Protein AF-A0A6N7L1W8-F1 (afdb_monomer_lite)

pLDDT: mean 88.59, std 8.12, range [58.44, 97.5]

Sequence (65 aa):
MPALPSCLLEPLWDQFAALLPTRPEFAVSHPLGCHRRRIPDRTVFEHAVLALVHGFGYERISTPG

Structure (mmCIF, N/CA/C/O backbone):
data_AF-A0A6N7L1W8-F1
#
_entry.id   AF-A0A6N7L1W8-F1
#
loop_
_atom_site.group_PDB
_atom_site.id
_atom_site.type_symbol
_atom_site.label_atom_id
_atom_site.label_alt_id
_atom_site.label_comp_id
_atom_site.label_asym_id
_atom_site.label_entity_id
_atom_site.label_seq_id
_atom_site.pdbx_PDB_ins_code
_atom_site.Cartn_x
_atom_site.Cartn_y
_atom_site.Cartn_z
_atom_site.occupancy
_atom_site.B_iso_or_equiv
_atom_site.auth_seq_id
_atom_site.auth_comp_id
_atom_site.auth_asym_id
_atom_site.auth_atom_id
_atom_site.pdbx_PDB_model_num
ATOM 1 N N . MET A 1 1 ? 17.000 -3.308 -14.331 1.00 58.44 1 MET A N 1
ATOM 2 C CA . MET A 1 1 ? 15.611 -3.699 -14.019 1.00 58.44 1 MET A CA 1
ATOM 3 C C . MET A 1 1 ? 14.728 -3.148 -15.123 1.00 58.44 1 MET A C 1
ATOM 5 O O . MET A 1 1 ? 14.759 -1.936 -15.301 1.00 58.44 1 MET A O 1
ATOM 9 N N . PRO A 1 2 ? 14.049 -3.978 -15.932 1.00 62.38 2 PRO A N 1
ATOM 10 C CA . PRO A 1 2 ? 13.111 -3.460 -16.924 1.00 62.38 2 PRO A CA 1
ATOM 11 C C . PRO A 1 2 ? 11.955 -2.758 -16.203 1.00 62.38 2 PRO A C 1
ATOM 13 O O . PRO A 1 2 ? 11.384 -3.308 -15.263 1.00 62.38 2 PRO A O 1
ATOM 16 N N . ALA A 1 3 ? 11.645 -1.531 -16.615 1.00 71.62 3 ALA A N 1
ATOM 17 C CA . ALA A 1 3 ? 10.502 -0.800 -16.087 1.00 71.62 3 ALA A CA 1
ATOM 18 C C . ALA A 1 3 ? 9.214 -1.405 -16.664 1.00 71.62 3 ALA A C 1
ATOM 20 O O . ALA A 1 3 ? 9.082 -1.544 -17.881 1.00 71.62 3 ALA A O 1
ATOM 21 N N . LEU A 1 4 ? 8.278 -1.786 -15.792 1.00 76.62 4 LEU A N 1
ATOM 22 C CA . LEU A 1 4 ? 6.934 -2.177 -16.210 1.00 76.62 4 LEU A CA 1
ATOM 23 C C . LEU A 1 4 ? 6.168 -0.935 -16.703 1.00 76.62 4 LEU A C 1
ATOM 25 O O . LEU A 1 4 ? 6.338 0.145 -16.132 1.00 76.62 4 LEU A O 1
ATOM 29 N N . PRO A 1 5 ? 5.306 -1.064 -17.727 1.00 87.31 5 PRO A N 1
ATOM 30 C CA . PRO A 1 5 ? 4.397 0.007 -18.118 1.00 87.31 5 PRO A CA 1
ATOM 31 C C . PRO A 1 5 ? 3.528 0.467 -16.940 1.00 87.31 5 PRO A C 1
ATOM 33 O O . PRO A 1 5 ? 2.959 -0.361 -16.227 1.00 87.31 5 PRO A O 1
ATOM 36 N N . SER A 1 6 ? 3.364 1.782 -16.763 1.00 87.12 6 SER A N 1
ATOM 37 C CA . SER A 1 6 ? 2.559 2.351 -15.668 1.00 87.12 6 SER A CA 1
ATOM 38 C C . SER A 1 6 ? 1.087 1.931 -15.717 1.00 87.12 6 SER A C 1
ATOM 40 O O . SER A 1 6 ? 0.438 1.863 -14.677 1.00 87.12 6 SER A O 1
ATOM 42 N N . CYS A 1 7 ? 0.571 1.572 -16.897 1.00 90.69 7 CYS A N 1
ATOM 43 C CA . CYS A 1 7 ? -0.783 1.043 -17.058 1.00 90.69 7 CYS A CA 1
ATOM 44 C C . CYS A 1 7 ? -1.020 -0.281 -16.313 1.00 90.69 7 CYS A C 1
ATOM 46 O O . CYS A 1 7 ? -2.170 -0.654 -16.100 1.00 90.69 7 CYS A O 1
ATOM 48 N N . LEU A 1 8 ? 0.041 -0.979 -15.893 1.00 91.81 8 LEU A N 1
ATOM 49 C CA . LEU A 1 8 ? -0.068 -2.208 -15.111 1.00 91.81 8 LEU A CA 1
ATOM 50 C C . LEU A 1 8 ? -0.210 -1.964 -13.604 1.00 91.81 8 LEU A C 1
ATOM 52 O O . LEU A 1 8 ? -0.471 -2.918 -12.878 1.00 91.81 8 LEU A O 1
ATOM 56 N N . LEU A 1 9 ? -0.054 -0.729 -13.112 1.00 92.25 9 LEU A N 1
ATOM 57 C CA . LEU A 1 9 ? -0.117 -0.459 -11.671 1.00 92.25 9 LEU A CA 1
ATOM 58 C C . LEU A 1 9 ? -1.511 -0.700 -11.081 1.00 92.25 9 LEU A C 1
ATOM 60 O O . LEU A 1 9 ? -1.604 -1.289 -10.009 1.00 92.25 9 LEU A O 1
ATOM 64 N N . GLU A 1 10 ? -2.581 -0.321 -11.785 1.00 95.12 10 GLU A N 1
ATOM 65 C CA . GLU A 1 10 ? -3.956 -0.598 -11.340 1.00 95.12 10 GLU A CA 1
ATOM 66 C C . GLU A 1 10 ? -4.291 -2.098 -11.294 1.00 95.12 10 GLU A C 1
ATOM 68 O O . GLU A 1 10 ? -4.645 -2.587 -10.223 1.00 95.12 10 GLU A O 1
ATOM 73 N N . PRO A 1 11 ? -4.111 -2.891 -12.369 1.00 95.94 11 PRO A N 1
ATOM 74 C CA . PRO A 1 11 ? -4.396 -4.325 -12.294 1.00 95.94 11 PRO A CA 1
ATOM 75 C C . PRO A 1 11 ? -3.451 -5.077 -11.343 1.00 95.94 11 PRO A C 1
ATOM 77 O O . PRO A 1 11 ? -3.796 -6.156 -10.855 1.00 95.94 11 PRO A O 1
ATOM 80 N N . LEU A 1 12 ? -2.253 -4.543 -11.073 1.00 94.44 12 LEU A N 1
ATOM 81 C CA . LEU A 1 12 ? -1.366 -5.071 -10.037 1.00 94.44 12 LEU A CA 1
ATOM 82 C C . LEU A 1 12 ? -1.907 -4.767 -8.637 1.00 94.44 12 LEU A C 1
ATOM 84 O O . LEU A 1 12 ? -1.858 -5.641 -7.774 1.00 94.44 12 LEU A O 1
ATOM 88 N N . TRP A 1 13 ? -2.434 -3.561 -8.417 1.00 96.50 13 TRP A N 1
ATOM 89 C CA . TRP A 1 13 ? -3.103 -3.208 -7.171 1.00 96.50 13 TRP A CA 1
ATOM 90 C C . TRP A 1 13 ? -4.292 -4.130 -6.897 1.00 96.50 13 TRP A C 1
ATOM 92 O O . TRP A 1 13 ? -4.382 -4.650 -5.790 1.00 96.50 13 TRP A O 1
ATOM 102 N N . ASP A 1 14 ? -5.146 -4.399 -7.885 1.00 97.50 14 ASP A N 1
ATOM 103 C CA . ASP A 1 14 ? -6.311 -5.277 -7.702 1.00 97.50 14 ASP A CA 1
ATOM 104 C C . ASP A 1 14 ? -5.902 -6.691 -7.261 1.00 97.50 14 ASP A C 1
ATOM 106 O O . ASP A 1 14 ? -6.451 -7.247 -6.305 1.00 97.50 14 ASP A O 1
ATOM 110 N N . GLN A 1 15 ? -4.880 -7.258 -7.910 1.00 96.69 15 GLN A N 1
ATOM 111 C CA . GLN A 1 15 ? -4.328 -8.565 -7.540 1.00 96.69 15 GLN A CA 1
ATOM 112 C C . GLN A 1 15 ? -3.670 -8.543 -6.158 1.00 96.69 15 GLN A C 1
ATOM 114 O O . GLN A 1 15 ? -3.834 -9.483 -5.383 1.00 96.69 15 GLN A O 1
ATOM 119 N N . PHE A 1 16 ? -2.938 -7.478 -5.830 1.00 95.69 16 PHE A N 1
ATOM 120 C CA . PHE A 1 16 ? -2.294 -7.325 -4.530 1.00 95.69 16 PHE A CA 1
ATOM 121 C C . PHE A 1 16 ? -3.327 -7.182 -3.406 1.00 95.69 16 PHE A C 1
ATOM 123 O O . PHE A 1 16 ? -3.225 -7.859 -2.385 1.00 95.69 16 PHE A O 1
ATOM 130 N N . ALA A 1 17 ? -4.347 -6.346 -3.607 1.00 96.75 17 ALA A N 1
ATOM 131 C CA . ALA A 1 17 ? -5.410 -6.092 -2.646 1.00 96.75 17 ALA A CA 1
ATOM 132 C C . ALA A 1 17 ? -6.223 -7.356 -2.342 1.00 96.75 17 ALA A C 1
ATOM 134 O O . ALA A 1 17 ? -6.563 -7.590 -1.183 1.00 96.75 17 ALA A O 1
ATOM 135 N N . ALA A 1 18 ? -6.453 -8.212 -3.342 1.00 97.19 18 ALA A N 1
ATOM 136 C CA . ALA A 1 18 ? -7.117 -9.503 -3.157 1.00 97.19 18 ALA A CA 1
ATOM 137 C C . ALA A 1 18 ? -6.354 -10.467 -2.223 1.00 97.19 18 ALA A C 1
ATOM 139 O O . ALA A 1 18 ? -6.956 -11.383 -1.664 1.00 97.19 18 ALA A O 1
ATOM 140 N N . LEU A 1 19 ? -5.044 -10.270 -2.039 1.00 97.12 19 LEU A N 1
ATOM 141 C CA . LEU A 1 19 ? -4.199 -11.087 -1.161 1.00 97.12 19 LEU A CA 1
ATOM 142 C C . LEU A 1 19 ? -4.065 -10.511 0.254 1.00 97.12 19 LEU A C 1
ATOM 144 O O . LEU A 1 19 ? -3.466 -11.147 1.127 1.00 97.12 19 LEU A O 1
ATOM 148 N N . LEU A 1 20 ? -4.574 -9.303 0.496 1.00 95.62 20 LEU A N 1
ATOM 149 C CA . LEU A 1 20 ? -4.446 -8.666 1.797 1.00 95.62 20 LEU A CA 1
ATOM 150 C C . LEU A 1 20 ? -5.426 -9.280 2.803 1.00 95.62 20 LEU A C 1
ATOM 152 O O . LEU A 1 20 ? -6.603 -9.468 2.497 1.00 95.62 20 LEU A O 1
ATOM 156 N N . PRO A 1 21 ? -4.975 -9.563 4.037 1.00 94.94 21 PRO A N 1
ATOM 157 C CA . PRO A 1 21 ? -5.878 -10.008 5.083 1.00 94.94 21 PRO A CA 1
ATOM 158 C C . PRO A 1 21 ? -6.777 -8.854 5.531 1.00 94.94 21 PRO A C 1
ATOM 160 O O . PRO A 1 21 ? -6.364 -7.691 5.526 1.00 94.94 21 PRO A O 1
ATOM 163 N N . THR A 1 22 ? -7.962 -9.182 6.038 1.00 91.88 22 THR A N 1
ATOM 164 C CA . THR A 1 22 ? -8.786 -8.219 6.772 1.00 91.88 22 THR A CA 1
ATOM 165 C C . THR A 1 22 ? -8.022 -7.724 7.998 1.00 91.88 22 THR A C 1
ATOM 167 O O . THR A 1 22 ? -7.543 -8.517 8.812 1.00 91.88 22 THR A O 1
ATOM 170 N N . ARG A 1 23 ? -7.902 -6.403 8.141 1.00 90.06 23 ARG A N 1
ATOM 171 C CA . ARG A 1 23 ? -7.231 -5.754 9.273 1.00 90.06 23 ARG A CA 1
ATOM 172 C C . ARG A 1 23 ? -8.182 -4.761 9.937 1.00 90.06 23 ARG A C 1
ATOM 174 O O . ARG A 1 23 ? -8.968 -4.129 9.235 1.00 90.06 23 ARG A O 1
ATOM 181 N N . PRO A 1 24 ? -8.112 -4.600 11.267 1.00 91.81 24 PRO A N 1
ATOM 182 C CA . PRO A 1 24 ? -8.895 -3.586 11.954 1.00 91.81 24 PRO A CA 1
ATOM 183 C C . PRO A 1 24 ? -8.44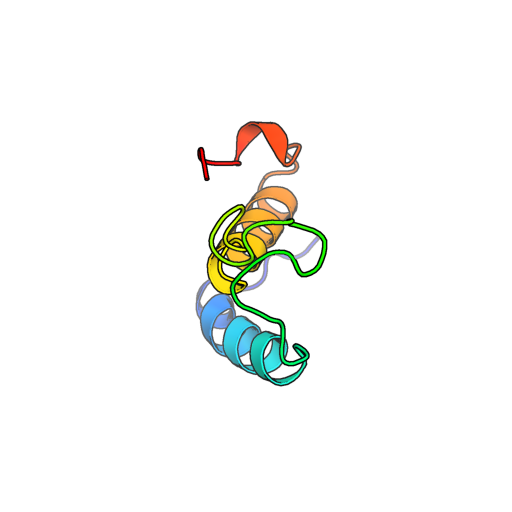8 -2.186 11.523 1.00 91.81 24 PRO A C 1
ATOM 185 O O . PRO A 1 24 ? -7.265 -1.945 11.269 1.00 91.81 24 PRO A O 1
ATOM 188 N N . GLU A 1 25 ? -9.407 -1.263 11.464 1.00 92.00 25 GLU A N 1
ATOM 189 C CA . GLU A 1 25 ? -9.161 0.137 11.108 1.00 92.00 25 GLU A CA 1
ATOM 190 C C . GLU A 1 25 ? -8.234 0.828 12.119 1.00 92.00 25 GLU A C 1
ATOM 192 O O . GLU A 1 25 ? -7.426 1.672 11.741 1.00 92.00 25 GLU A O 1
ATOM 197 N N . PHE A 1 26 ? -8.294 0.434 13.390 1.00 93.50 26 PHE A N 1
ATOM 198 C CA . PHE A 1 26 ? -7.485 0.993 14.469 1.00 93.50 26 PHE A CA 1
ATOM 199 C C . PHE A 1 26 ? -6.542 -0.050 15.064 1.00 93.50 26 PHE A C 1
ATOM 201 O O . PHE A 1 26 ? -6.803 -1.257 15.030 1.00 93.50 26 PHE A O 1
ATOM 208 N N . ALA A 1 27 ? -5.429 0.417 15.629 1.00 89.81 27 ALA A N 1
ATOM 209 C CA . ALA A 1 27 ? -4.474 -0.456 16.294 1.00 89.81 27 ALA A CA 1
ATOM 210 C C . ALA A 1 27 ? -5.124 -1.167 17.496 1.00 89.81 27 ALA A C 1
ATOM 212 O O . ALA A 1 27 ? -5.517 -0.522 18.465 1.00 89.81 27 ALA A O 1
ATOM 213 N N . VAL A 1 28 ? -5.157 -2.504 17.463 1.00 87.81 28 VAL A N 1
ATOM 214 C CA . VAL A 1 28 ? -5.762 -3.347 18.520 1.00 87.81 28 VAL A CA 1
ATOM 215 C C . VAL A 1 28 ? -5.106 -3.129 19.885 1.00 87.81 28 VAL A C 1
ATOM 217 O O . VAL A 1 28 ? -5.738 -3.282 20.921 1.00 87.81 28 VAL A O 1
ATOM 220 N N . SER A 1 29 ? -3.831 -2.741 19.896 1.00 89.25 29 SER A N 1
ATOM 221 C CA . SER A 1 29 ? -3.084 -2.442 21.117 1.00 89.25 29 SER A CA 1
ATOM 222 C C . SER A 1 29 ? -3.395 -1.066 21.713 1.00 89.25 29 SER A C 1
ATOM 224 O O . SER A 1 29 ? -2.880 -0.748 22.784 1.00 89.25 29 SER A O 1
ATOM 226 N N . HIS A 1 30 ? -4.185 -0.220 21.041 1.00 89.19 30 HIS A N 1
ATOM 227 C CA . HIS A 1 30 ? -4.482 1.112 21.547 1.00 89.19 30 HIS A CA 1
ATOM 228 C C . HIS A 1 30 ? -5.589 1.061 22.616 1.00 89.19 30 HIS A C 1
ATOM 230 O O . HIS A 1 30 ? -6.700 0.641 22.295 1.00 89.19 30 HIS A O 1
ATOM 236 N N . PRO A 1 31 ? -5.362 1.577 23.843 1.00 90.44 31 PRO A N 1
ATOM 237 C CA . PRO A 1 31 ? -6.321 1.464 24.950 1.00 90.44 31 PRO A CA 1
ATOM 238 C C . PRO A 1 31 ? -7.722 2.004 24.641 1.00 90.44 31 PRO A C 1
ATOM 240 O O . PRO A 1 31 ? -8.718 1.450 25.082 1.00 90.44 31 PRO A O 1
ATOM 243 N N . LEU A 1 32 ? -7.792 3.091 23.870 1.00 91.81 32 LEU A N 1
ATOM 244 C CA . LEU A 1 32 ? -9.054 3.735 23.498 1.00 91.81 32 LEU A CA 1
ATOM 245 C C . LEU A 1 32 ? -9.751 3.099 22.282 1.00 91.81 32 LEU A C 1
ATOM 247 O O . LEU A 1 32 ? -10.874 3.478 21.977 1.00 91.81 32 LEU A O 1
ATOM 251 N N . GLY A 1 33 ? -9.096 2.198 21.541 1.00 87.62 33 GLY A N 1
ATOM 252 C CA . GLY A 1 33 ? -9.672 1.523 20.366 1.00 87.62 33 GLY A CA 1
ATOM 253 C C . GLY A 1 33 ? -10.020 2.404 19.151 1.00 87.62 33 GLY A C 1
ATOM 254 O O . GLY A 1 33 ? -10.245 1.866 18.076 1.00 87.62 33 GLY A O 1
ATOM 255 N N . CYS A 1 34 ? -10.032 3.734 19.289 1.00 89.75 34 CYS A N 1
ATOM 256 C CA . CYS A 1 34 ? -10.385 4.705 18.241 1.00 89.75 34 CYS A CA 1
ATOM 257 C C . CYS A 1 34 ? -9.227 5.629 17.822 1.00 89.75 34 CYS A C 1
ATOM 259 O O . CYS A 1 34 ? -9.407 6.563 17.045 1.00 89.75 34 CYS A O 1
ATOM 261 N N . HIS A 1 35 ? -8.026 5.392 18.344 1.00 88.56 35 HIS A N 1
ATOM 262 C CA . HIS A 1 35 ? -6.820 6.140 17.991 1.00 88.56 35 HIS A CA 1
ATOM 263 C C . HIS A 1 35 ? -5.835 5.245 17.241 1.00 88.56 35 HIS A C 1
ATOM 265 O O . HIS A 1 35 ? -5.953 4.020 17.250 1.00 88.56 35 HIS A O 1
ATOM 271 N N . ARG A 1 36 ? -4.832 5.875 16.612 1.00 89.31 36 ARG A N 1
ATOM 272 C CA . ARG A 1 36 ? -3.870 5.213 15.715 1.00 89.31 36 ARG A CA 1
ATOM 273 C C . ARG A 1 36 ? -4.593 4.440 14.616 1.00 89.31 36 ARG A C 1
ATOM 275 O O . ARG A 1 36 ? -4.473 3.217 14.509 1.00 89.31 36 ARG A O 1
ATOM 282 N N . ARG A 1 37 ? -5.367 5.183 13.821 1.00 92.06 37 ARG A N 1
ATOM 283 C CA . ARG A 1 37 ? -5.966 4.647 12.605 1.00 92.06 37 ARG A CA 1
ATOM 284 C C . ARG A 1 37 ? -4.862 4.139 11.685 1.00 92.06 37 ARG A C 1
ATOM 286 O O . ARG A 1 37 ? -3.815 4.769 11.548 1.00 92.06 37 ARG A O 1
ATOM 293 N N . ARG A 1 38 ? -5.091 2.988 11.071 1.00 91.50 38 ARG A N 1
ATOM 294 C CA . ARG A 1 38 ? -4.164 2.390 10.126 1.00 91.50 38 ARG A CA 1
ATOM 295 C C . ARG A 1 38 ? -4.147 3.196 8.827 1.00 91.50 38 ARG A C 1
ATOM 297 O O . ARG A 1 38 ? -5.180 3.676 8.364 1.00 91.50 38 ARG A O 1
ATOM 304 N N . ILE A 1 39 ? -2.969 3.299 8.220 1.00 92.12 39 ILE A N 1
ATOM 305 C CA . ILE A 1 39 ? -2.811 3.855 6.875 1.00 92.12 39 ILE A CA 1
ATOM 306 C C . ILE A 1 39 ? -3.515 2.918 5.872 1.00 92.12 39 ILE A C 1
ATOM 308 O O . ILE A 1 39 ? -3.369 1.693 5.996 1.00 92.12 39 ILE A O 1
ATOM 312 N N . PRO A 1 40 ? -4.269 3.453 4.891 1.00 92.50 40 PRO A N 1
ATOM 313 C CA . PRO A 1 40 ? -4.879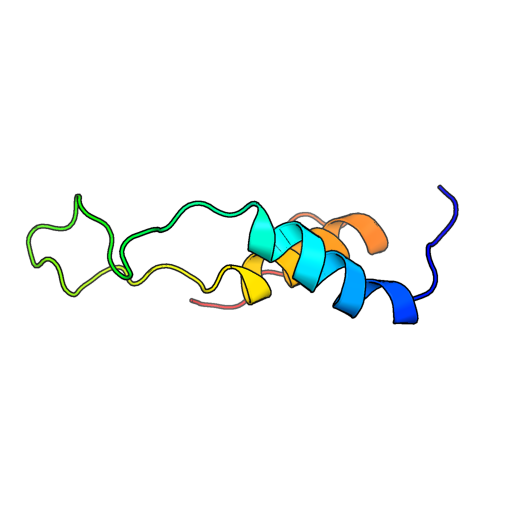 2.648 3.839 1.00 92.50 40 PRO A CA 1
ATOM 314 C C . PRO A 1 40 ? -3.837 1.829 3.073 1.00 92.50 40 PRO A C 1
ATOM 316 O O . PRO A 1 40 ? -2.767 2.331 2.730 1.00 92.50 40 PRO A O 1
ATOM 319 N N . ASP A 1 41 ? -4.160 0.574 2.754 1.00 94.88 41 ASP A N 1
ATOM 320 C CA . ASP A 1 41 ? -3.222 -0.311 2.053 1.00 94.88 41 ASP A CA 1
ATOM 321 C C . ASP A 1 41 ? -2.813 0.231 0.674 1.00 94.88 41 ASP A C 1
ATOM 323 O O . ASP A 1 41 ? -1.666 0.055 0.263 1.00 94.88 41 ASP A O 1
ATOM 327 N N . ARG A 1 42 ? -3.710 0.967 0.002 1.00 94.94 42 ARG A N 1
ATOM 328 C CA . ARG A 1 42 ? -3.431 1.611 -1.288 1.00 94.94 42 ARG A CA 1
ATOM 329 C C . ARG A 1 42 ? -2.300 2.627 -1.185 1.00 94.94 42 ARG A C 1
ATOM 331 O O . ARG A 1 42 ? -1.375 2.603 -1.989 1.00 94.94 42 ARG A O 1
ATOM 338 N N . THR A 1 43 ? -2.340 3.468 -0.157 1.00 94.19 43 THR A N 1
ATOM 339 C CA . THR A 1 43 ? -1.303 4.469 0.094 1.00 94.19 43 THR A CA 1
ATOM 340 C C . THR A 1 43 ? 0.048 3.799 0.326 1.00 94.19 43 THR A C 1
ATOM 342 O O . THR A 1 43 ? 1.047 4.216 -0.256 1.00 94.19 43 THR A O 1
ATOM 345 N N . VAL A 1 44 ? 0.090 2.727 1.126 1.00 92.94 44 VAL A N 1
ATOM 346 C CA . VAL A 1 44 ? 1.331 1.975 1.381 1.00 92.94 44 VAL A CA 1
ATOM 347 C C . VAL A 1 44 ? 1.878 1.355 0.091 1.00 92.94 44 VAL A C 1
ATOM 349 O O . VAL A 1 44 ? 3.080 1.438 -0.159 1.00 92.94 44 VAL A O 1
ATOM 352 N N . PHE A 1 45 ? 1.011 0.771 -0.740 1.00 94.12 45 PHE A N 1
ATOM 353 C CA . PHE A 1 45 ? 1.392 0.194 -2.030 1.00 94.12 45 PHE A CA 1
ATOM 354 C C . PHE A 1 45 ? 2.011 1.237 -2.970 1.00 94.12 45 PHE A C 1
ATOM 356 O O . PHE A 1 45 ? 3.092 1.007 -3.509 1.00 94.12 45 PHE A O 1
ATOM 363 N N . GLU A 1 46 ? 1.383 2.404 -3.118 1.00 92.88 46 GLU A N 1
ATOM 364 C CA . GLU A 1 46 ? 1.896 3.487 -3.967 1.00 92.88 46 GLU A CA 1
ATOM 365 C C . GLU A 1 46 ? 3.271 3.976 -3.506 1.00 92.88 46 GLU A C 1
ATOM 367 O O . GLU A 1 46 ? 4.183 4.118 -4.321 1.00 92.88 46 GLU A O 1
ATOM 372 N N . HIS A 1 47 ? 3.465 4.154 -2.197 1.00 92.25 47 HIS A N 1
ATOM 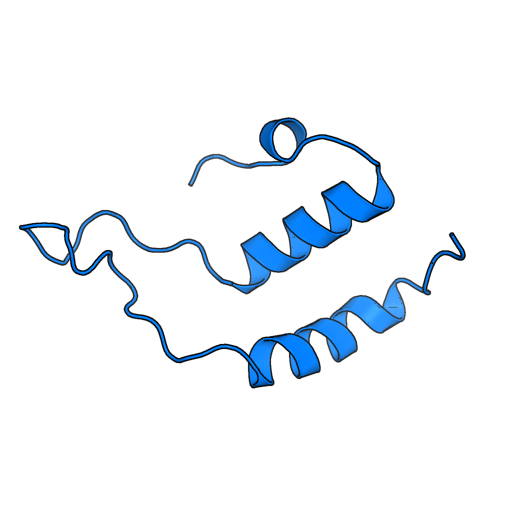373 C CA . HIS A 1 47 ? 4.770 4.533 -1.656 1.00 92.25 47 HIS A CA 1
ATOM 374 C C . HIS A 1 47 ? 5.817 3.435 -1.897 1.00 92.25 47 HIS A C 1
ATOM 376 O O . HIS A 1 47 ? 6.940 3.732 -2.298 1.00 92.25 47 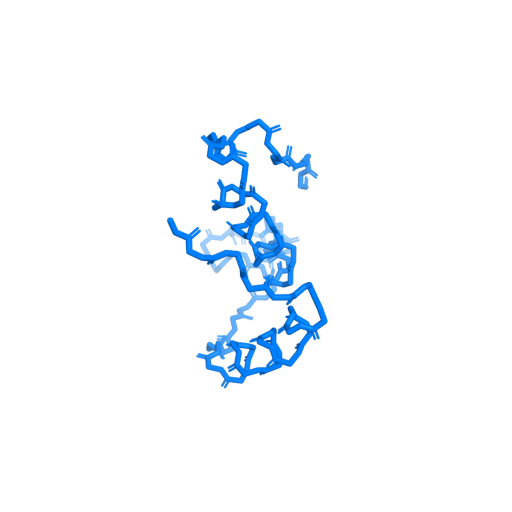HIS A O 1
ATOM 382 N N . ALA A 1 48 ? 5.465 2.158 -1.728 1.00 91.44 48 ALA A N 1
ATOM 383 C CA . ALA A 1 48 ? 6.381 1.061 -2.037 1.00 91.44 48 ALA A CA 1
ATOM 384 C C . ALA A 1 48 ? 6.800 1.064 -3.520 1.00 91.44 48 ALA A C 1
ATOM 386 O O . ALA A 1 48 ? 7.984 0.912 -3.823 1.00 91.44 48 ALA A O 1
ATOM 387 N N . VAL A 1 49 ? 5.862 1.307 -4.441 1.00 90.88 49 VAL A N 1
ATOM 388 C CA . VAL A 1 49 ? 6.158 1.446 -5.876 1.00 90.88 49 VAL A CA 1
ATOM 389 C C . VAL A 1 49 ? 7.086 2.635 -6.134 1.00 90.88 49 VAL A C 1
ATOM 391 O O . VAL A 1 49 ? 8.086 2.475 -6.831 1.00 90.88 49 VAL A O 1
ATOM 394 N N . LEU A 1 50 ? 6.818 3.805 -5.546 1.00 89.19 50 LEU A N 1
ATOM 395 C CA . LEU A 1 50 ? 7.671 4.991 -5.699 1.00 89.19 50 LEU A CA 1
ATOM 396 C C . LEU A 1 50 ? 9.097 4.746 -5.189 1.00 89.19 50 LEU A C 1
ATOM 398 O O . LEU A 1 50 ? 10.058 5.117 -5.866 1.00 8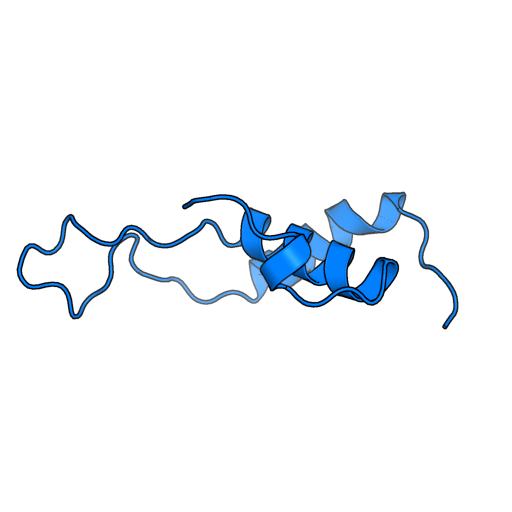9.19 50 LEU A O 1
ATOM 402 N N . ALA A 1 51 ? 9.250 4.085 -4.038 1.00 90.25 51 ALA A N 1
ATOM 403 C CA . ALA A 1 51 ? 10.561 3.707 -3.511 1.00 90.25 51 ALA A CA 1
ATOM 404 C C . ALA A 1 51 ? 11.314 2.788 -4.485 1.00 90.25 51 ALA A C 1
ATOM 406 O O . ALA A 1 51 ? 12.496 3.007 -4.746 1.00 90.25 51 ALA A O 1
ATOM 407 N N . LEU A 1 52 ? 10.631 1.798 -5.070 1.00 87.06 52 LEU A N 1
ATOM 408 C CA . LEU A 1 52 ? 11.229 0.862 -6.029 1.00 87.06 52 LEU A CA 1
ATOM 409 C C . LEU A 1 52 ? 11.597 1.524 -7.364 1.00 87.06 52 LEU A C 1
ATOM 411 O O . LEU A 1 52 ? 12.644 1.212 -7.928 1.00 87.06 52 LEU A O 1
ATOM 415 N N . VAL A 1 53 ? 10.760 2.433 -7.868 1.00 86.50 53 VAL A N 1
ATOM 416 C CA . VAL A 1 53 ? 10.995 3.142 -9.137 1.00 86.50 53 VAL A CA 1
ATOM 417 C C . VAL A 1 53 ? 12.125 4.162 -9.002 1.00 86.50 53 VAL A C 1
ATOM 419 O O . VAL A 1 53 ? 12.951 4.286 -9.906 1.00 86.50 53 VAL A O 1
ATOM 422 N N . HIS A 1 54 ? 12.175 4.892 -7.886 1.00 86.06 54 HIS A N 1
ATOM 423 C CA . HIS A 1 54 ? 13.123 5.993 -7.698 1.00 86.06 54 HIS A CA 1
ATOM 424 C C . HIS A 1 54 ? 14.382 5.614 -6.911 1.00 86.06 54 HIS A C 1
ATOM 426 O O . HIS A 1 54 ? 15.351 6.370 -6.916 1.00 86.06 54 HIS A O 1
ATOM 432 N N . GLY A 1 55 ? 14.388 4.466 -6.231 1.00 84.69 55 GLY A N 1
ATOM 433 C CA . GLY A 1 55 ? 15.500 4.029 -5.384 1.00 84.69 55 GLY A CA 1
ATOM 434 C C . GLY A 1 55 ? 15.684 4.875 -4.120 1.00 84.69 55 GLY A C 1
ATOM 435 O O . GLY A 1 55 ? 16.762 4.866 -3.527 1.00 84.69 55 GLY A O 1
ATOM 436 N N . PHE A 1 56 ? 14.667 5.639 -3.715 1.00 86.00 56 PHE A N 1
ATOM 437 C CA . PHE A 1 56 ? 14.707 6.437 -2.493 1.00 86.00 56 PHE A CA 1
ATOM 438 C C . PHE A 1 56 ? 14.274 5.622 -1.277 1.00 86.00 56 PHE A C 1
ATOM 440 O O . PHE A 1 56 ? 13.444 4.720 -1.378 1.00 86.00 56 PHE A O 1
ATOM 447 N N . GLY A 1 57 ? 14.815 5.986 -0.114 1.00 84.44 57 GLY A N 1
ATOM 448 C CA . GLY A 1 57 ? 14.304 5.506 1.160 1.00 84.44 57 GLY A CA 1
ATOM 449 C C . GLY A 1 57 ? 12.860 5.962 1.382 1.00 84.44 57 GLY A C 1
ATOM 450 O O . GLY A 1 57 ? 12.444 7.029 0.915 1.00 84.44 57 GLY A O 1
ATOM 451 N N . TYR A 1 58 ? 12.084 5.132 2.084 1.00 79.38 58 TYR A N 1
ATOM 452 C CA . TYR A 1 58 ? 10.669 5.386 2.365 1.00 79.38 58 TYR A CA 1
ATOM 453 C C . TYR A 1 58 ? 10.445 6.736 3.067 1.00 79.38 58 TYR A C 1
ATOM 455 O O . TYR A 1 58 ? 9.448 7.408 2.811 1.00 79.38 58 TYR A O 1
ATOM 463 N N . GLU A 1 59 ? 11.392 7.184 3.895 1.00 84.81 59 GLU A N 1
ATOM 464 C CA . GLU A 1 59 ? 11.313 8.455 4.622 1.00 84.81 59 GLU A CA 1
ATOM 465 C C . GLU A 1 59 ? 11.216 9.676 3.701 1.00 84.81 59 GLU A C 1
ATOM 467 O O . GLU A 1 59 ? 10.654 10.699 4.084 1.00 84.81 59 GLU A O 1
ATOM 472 N N . ARG A 1 60 ? 11.749 9.580 2.477 1.00 86.19 60 ARG A N 1
ATOM 473 C CA . ARG A 1 60 ? 11.757 10.693 1.515 1.00 86.19 60 ARG A CA 1
ATOM 474 C C . ARG A 1 60 ? 10.488 1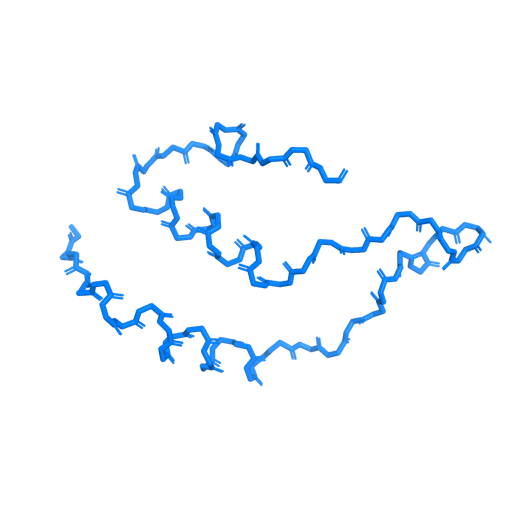0.796 0.685 1.00 86.19 60 ARG A C 1
ATOM 476 O O . ARG A 1 60 ? 10.300 11.804 0.009 1.00 86.19 60 ARG A O 1
ATOM 483 N N . ILE A 1 61 ? 9.655 9.763 0.709 1.00 84.38 61 ILE A N 1
ATOM 484 C CA . ILE A 1 61 ? 8.394 9.709 -0.033 1.00 84.38 61 ILE A CA 1
ATOM 485 C C . ILE A 1 61 ? 7.179 9.705 0.894 1.00 84.38 61 ILE A C 1
ATOM 487 O O . ILE A 1 61 ? 6.082 9.974 0.426 1.00 84.38 61 ILE A O 1
ATOM 491 N N . SER A 1 62 ? 7.357 9.408 2.187 1.00 83.44 62 SER A N 1
ATOM 492 C CA . SER A 1 62 ? 6.262 9.332 3.152 1.00 83.44 62 SER A CA 1
ATOM 493 C C . SER A 1 62 ? 5.588 10.683 3.370 1.00 83.44 62 SER A C 1
ATOM 495 O O . SER A 1 62 ? 6.253 11.671 3.690 1.00 83.44 62 SER A O 1
ATOM 497 N N . THR A 1 63 ? 4.261 10.704 3.295 1.00 76.81 63 THR A N 1
ATOM 498 C CA . THR A 1 63 ? 3.446 11.832 3.756 1.00 76.81 63 THR A CA 1
ATOM 499 C C . THR A 1 63 ? 3.096 11.692 5.243 1.00 76.81 63 THR A C 1
ATOM 501 O O . THR A 1 63 ? 2.998 10.565 5.738 1.00 76.81 63 THR A O 1
ATOM 504 N N . PRO A 1 64 ? 2.860 12.802 5.971 1.00 75.06 64 PRO A N 1
ATOM 505 C CA . PRO A 1 64 ? 2.279 12.749 7.312 1.00 75.06 64 PRO A CA 1
ATOM 506 C C . PRO A 1 64 ? 0.968 11.947 7.308 1.00 75.06 64 PRO A C 1
ATOM 508 O O . PRO A 1 64 ? 0.168 12.091 6.381 1.00 75.06 64 PRO A O 1
ATOM 511 N N . GLY A 1 65 ? 0.793 11.082 8.312 1.00 62.53 65 GLY A N 1
ATOM 512 C CA . GLY A 1 65 ? -0.361 10.186 8.468 1.00 62.53 65 GLY A CA 1
ATOM 513 C C . GLY A 1 65 ? -1.388 10.668 9.478 1.00 62.53 65 GLY A C 1
ATOM 514 O O . GLY A 1 65 ? -1.021 11.490 10.347 1.00 62.53 65 GLY A O 1
#

Foldseek 3Di:
DDDDPPVCLVVVCVVVVVPDDDDDQADPPDPVRPPHGDDDPVVVSVLVVVCVVVVDDSVVVDDDD

Radius of gyration: 14.58 Å; chains: 1; bounding box: 26×24×43 Å

Organism: NCBI:txid212423

Secondary structure (DSSP, 8-state):
-PPPPGGGHHHHHHHHHHTPPP--SB-TT-TTSSSSBPPPHHHHHHHHHHHHHH---GGGTPPP-